Protein AF-A0A921FAC8-F1 (afdb_monomer)

Sequence (112 aa):
MNFGAAIVYIALFVLTIYNVRRNYHLMKLRSKAKIREPERLSQDEQGKLKGYTADKRKWSILSQLFFFISVFIAFKGTLAQLAFFMDLYTVSIISINNIDIDIIKLLGEPAS

Secondary structure (DSSP, 8-state):
--HHHHHHHHHHHHHHHHHHHHHHHHHHHHHH--PPPGGGS-HHHHHHHHHHHHHHHHHHHHHHHHHHHHHHHHHHS-HHHHHHHHHHHHHHHHHHHHHHHHHHHHHHSPP-

Structure (mmCIF, N/CA/C/O backbone):
data_AF-A0A921FAC8-F1
#
_entry.id   AF-A0A921FAC8-F1
#
loop_
_atom_site.group_PDB
_atom_site.id
_atom_site.type_symbol
_atom_site.label_atom_id
_atom_site.label_alt_id
_atom_site.label_comp_id
_atom_site.label_asym_id
_atom_site.label_entity_id
_atom_site.label_seq_id
_atom_site.pdbx_PDB_ins_code
_atom_site.Cartn_x
_atom_site.Cartn_y
_atom_site.Cartn_z
_atom_site.occupancy
_atom_site.B_iso_or_equiv
_atom_site.auth_seq_id
_atom_site.auth_comp_id
_atom_site.auth_asym_id
_atom_site.auth_atom_id
_atom_site.pdbx_PDB_model_num
ATOM 1 N N . MET A 1 1 ? 19.260 -11.144 -19.207 1.00 55.66 1 MET A N 1
ATOM 2 C CA . MET A 1 1 ? 18.111 -10.652 -18.412 1.00 55.66 1 MET A CA 1
ATOM 3 C C . MET A 1 1 ? 18.672 -9.776 -17.298 1.00 55.66 1 MET A C 1
ATOM 5 O O . MET A 1 1 ? 19.598 -10.217 -16.633 1.00 55.66 1 MET A O 1
ATOM 9 N N . ASN A 1 2 ? 18.231 -8.522 -17.165 1.00 82.25 2 ASN A N 1
ATOM 10 C CA . ASN A 1 2 ? 18.810 -7.587 -16.192 1.00 82.25 2 ASN A CA 1
ATOM 11 C C . ASN A 1 2 ? 18.335 -7.969 -14.776 1.00 82.25 2 ASN A C 1
ATOM 13 O O . ASN A 1 2 ? 17.138 -7.901 -14.502 1.00 82.25 2 ASN A O 1
ATOM 17 N N . PHE A 1 3 ? 19.245 -8.429 -13.911 1.00 86.00 3 PHE A N 1
ATOM 18 C CA . PHE A 1 3 ? 18.919 -9.022 -12.604 1.00 86.00 3 PHE A CA 1
ATOM 19 C C . PHE A 1 3 ? 18.078 -8.085 -11.722 1.00 86.00 3 PHE A C 1
ATOM 21 O O . PHE A 1 3 ? 17.106 -8.521 -11.109 1.00 86.00 3 PHE A O 1
ATOM 28 N N . GLY A 1 4 ? 18.368 -6.779 -11.746 1.00 86.94 4 GLY A N 1
ATOM 29 C CA . GLY A 1 4 ? 17.580 -5.780 -11.018 1.00 86.94 4 GLY A CA 1
ATOM 30 C C . GLY A 1 4 ? 16.128 -5.685 -11.499 1.00 86.94 4 GLY A C 1
ATOM 31 O O . GLY A 1 4 ? 15.214 -5.614 -10.685 1.00 86.94 4 GLY A O 1
ATOM 32 N N . ALA A 1 5 ? 15.889 -5.770 -12.811 1.00 89.75 5 ALA A N 1
ATOM 33 C CA . ALA A 1 5 ? 14.531 -5.755 -13.356 1.00 89.75 5 ALA A CA 1
ATOM 34 C C . ALA A 1 5 ? 13.736 -7.007 -12.946 1.00 89.75 5 ALA A C 1
ATOM 36 O O . ALA A 1 5 ? 12.546 -6.912 -12.665 1.00 89.75 5 ALA A O 1
ATOM 37 N N . ALA A 1 6 ? 14.395 -8.168 -12.860 1.00 92.12 6 ALA A N 1
ATOM 38 C CA . ALA A 1 6 ? 13.752 -9.401 -12.409 1.00 92.12 6 ALA A CA 1
ATOM 39 C C . ALA A 1 6 ? 13.250 -9.289 -10.958 1.00 92.12 6 ALA A C 1
ATOM 41 O O . ALA A 1 6 ? 12.126 -9.698 -10.676 1.00 92.12 6 ALA A O 1
ATOM 42 N N . ILE A 1 7 ? 14.043 -8.685 -10.064 1.00 93.38 7 ILE A N 1
ATOM 43 C CA . ILE A 1 7 ? 13.645 -8.444 -8.668 1.00 93.38 7 ILE A CA 1
ATOM 44 C C . ILE A 1 7 ? 12.397 -7.562 -8.604 1.00 93.38 7 ILE A C 1
ATOM 46 O O . ILE A 1 7 ? 11.455 -7.907 -7.897 1.00 93.38 7 ILE A O 1
ATOM 50 N N . VAL A 1 8 ? 12.368 -6.465 -9.367 1.00 93.88 8 VAL A N 1
ATOM 51 C CA . VAL A 1 8 ? 11.220 -5.544 -9.411 1.00 93.88 8 VAL A CA 1
ATOM 52 C C . VAL A 1 8 ? 9.956 -6.263 -9.894 1.00 93.88 8 VAL A C 1
ATOM 54 O O . VAL A 1 8 ? 8.899 -6.146 -9.288 1.00 93.88 8 VAL A O 1
ATOM 57 N N . TYR A 1 9 ? 10.046 -7.091 -10.936 1.00 94.56 9 TYR A N 1
ATOM 58 C CA . TYR A 1 9 ? 8.875 -7.834 -11.413 1.00 94.56 9 TYR A CA 1
ATOM 59 C C . TYR A 1 9 ? 8.376 -8.882 -10.410 1.00 94.56 9 TYR A C 1
ATOM 61 O O . TYR A 1 9 ? 7.166 -9.052 -10.248 1.00 94.56 9 TYR A O 1
ATOM 69 N N . ILE A 1 10 ? 9.289 -9.574 -9.721 1.00 95.25 10 ILE A N 1
ATOM 70 C CA . ILE A 1 10 ? 8.928 -10.522 -8.659 1.00 95.25 10 ILE A CA 1
ATOM 71 C C . ILE A 1 10 ? 8.263 -9.782 -7.494 1.00 95.25 10 ILE A C 1
ATOM 73 O O . ILE A 1 10 ? 7.237 -10.242 -6.991 1.00 95.25 10 ILE A O 1
ATOM 77 N N . ALA A 1 11 ? 8.809 -8.631 -7.091 1.00 94.56 11 ALA A N 1
ATOM 78 C CA . ALA A 1 11 ? 8.225 -7.789 -6.054 1.00 94.56 11 ALA A CA 1
ATOM 79 C C . ALA A 1 11 ? 6.794 -7.384 -6.4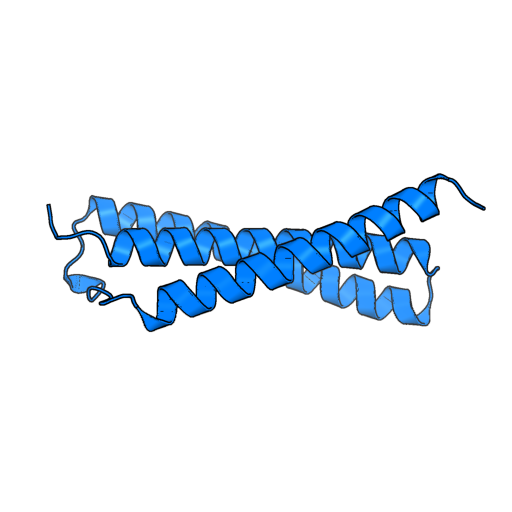25 1.00 94.56 11 ALA A C 1
ATOM 81 O O . ALA A 1 11 ? 5.882 -7.632 -5.635 1.00 94.56 11 ALA A O 1
ATOM 82 N N . LEU A 1 12 ? 6.573 -6.903 -7.650 1.00 93.44 12 LEU A N 1
ATOM 83 C CA . LEU A 1 12 ? 5.249 -6.512 -8.133 1.00 93.44 12 LEU A CA 1
ATOM 84 C C . LEU A 1 12 ? 4.248 -7.656 -8.101 1.00 93.44 12 LEU A C 1
ATOM 86 O O . LEU A 1 12 ? 3.109 -7.478 -7.661 1.00 93.44 12 LEU A O 1
ATOM 90 N N . PHE A 1 13 ? 4.668 -8.847 -8.517 1.00 94.88 13 PHE A N 1
ATOM 91 C CA . PHE A 1 13 ? 3.820 -10.030 -8.465 1.00 94.88 13 PHE A CA 1
ATOM 92 C C . PHE A 1 13 ? 3.408 -10.372 -7.023 1.00 94.88 13 PHE A C 1
ATOM 94 O O . PHE A 1 13 ? 2.219 -10.525 -6.729 1.00 94.88 13 PHE A O 1
ATOM 101 N N . VAL A 1 14 ? 4.375 -10.427 -6.102 1.00 96.62 14 VAL A N 1
ATOM 102 C CA . VAL A 1 14 ? 4.133 -10.733 -4.682 1.00 96.62 14 VAL A CA 1
ATOM 103 C C . VAL A 1 14 ? 3.256 -9.664 -4.025 1.00 96.62 14 VAL A C 1
ATOM 105 O O . VAL A 1 14 ? 2.281 -9.996 -3.345 1.00 96.62 14 VAL A O 1
ATOM 108 N N . LEU A 1 15 ? 3.564 -8.387 -4.255 1.00 95.06 15 LEU A N 1
ATOM 109 C CA . LEU A 1 15 ? 2.825 -7.250 -3.711 1.00 95.06 15 LEU A CA 1
ATOM 110 C C . LEU A 1 15 ? 1.392 -7.208 -4.235 1.00 95.06 15 LEU A C 1
ATOM 112 O O . LEU A 1 15 ? 0.474 -6.959 -3.457 1.00 95.06 15 LEU A O 1
ATOM 116 N N . THR A 1 16 ? 1.172 -7.519 -5.513 1.00 92.00 16 TH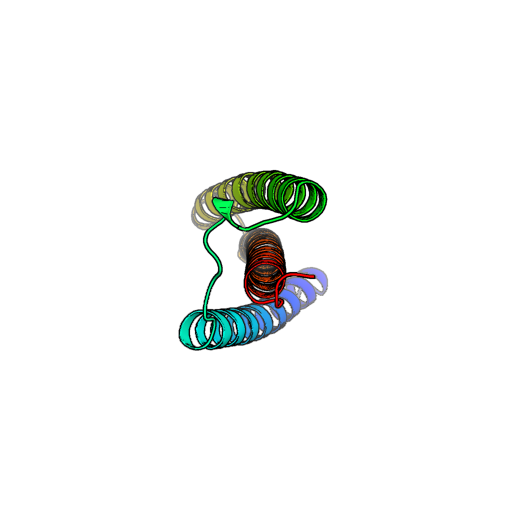R A N 1
ATOM 117 C CA . THR A 1 16 ? -0.175 -7.584 -6.097 1.00 92.00 16 THR A CA 1
ATOM 118 C C . THR A 1 16 ? -1.016 -8.658 -5.413 1.00 92.00 16 THR A C 1
ATOM 120 O O . THR A 1 16 ? -2.128 -8.378 -4.962 1.00 92.00 16 THR A O 1
ATOM 123 N N . ILE A 1 17 ? -0.476 -9.874 -5.259 1.00 94.94 17 ILE A N 1
ATOM 124 C CA . ILE A 1 17 ? -1.170 -10.969 -4.563 1.00 94.94 17 ILE A CA 1
ATOM 125 C C . ILE A 1 17 ? -1.483 -10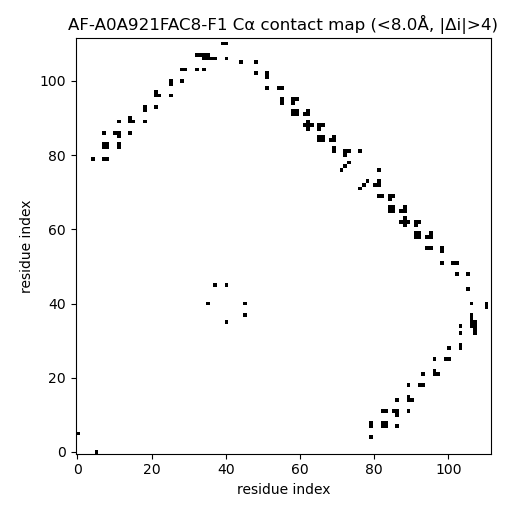.572 -3.120 1.00 94.94 17 ILE A C 1
ATOM 127 O O . ILE A 1 17 ? -2.605 -10.774 -2.643 1.00 94.94 17 ILE A O 1
ATOM 131 N N . TYR A 1 18 ? -0.502 -10.005 -2.419 1.00 95.00 18 TYR A N 1
ATOM 132 C CA . TYR A 1 18 ? -0.684 -9.570 -1.042 1.00 95.00 18 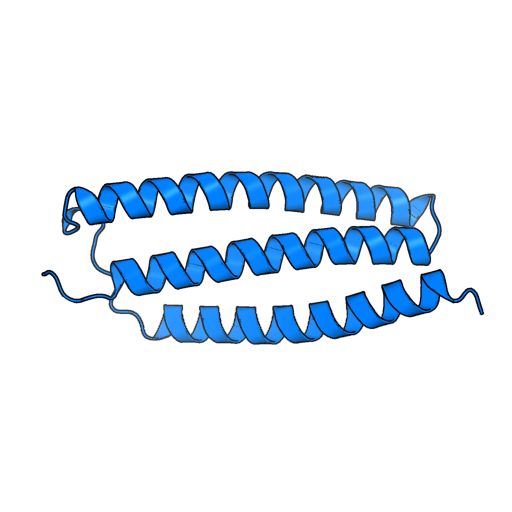TYR A CA 1
ATOM 133 C C . TYR A 1 18 ? -1.764 -8.487 -0.935 1.00 95.00 18 TYR A C 1
ATOM 135 O O . TYR A 1 18 ? -2.653 -8.586 -0.088 1.00 95.00 18 TYR A O 1
ATOM 143 N N . ASN A 1 19 ? -1.740 -7.492 -1.823 1.00 93.19 19 ASN A N 1
ATOM 144 C CA . ASN A 1 19 ? -2.704 -6.401 -1.838 1.00 93.19 19 ASN A CA 1
ATOM 145 C C . ASN A 1 19 ? -4.132 -6.907 -2.089 1.00 93.19 19 ASN A C 1
ATOM 147 O O . ASN A 1 19 ? -5.050 -6.531 -1.362 1.00 93.19 19 ASN A O 1
ATOM 151 N N . VAL A 1 20 ? -4.322 -7.824 -3.045 1.00 92.50 20 VAL A N 1
ATOM 152 C CA . VAL A 1 20 ? -5.629 -8.456 -3.308 1.00 92.50 20 VAL A CA 1
ATOM 153 C C . VAL A 1 20 ? -6.138 -9.195 -2.070 1.00 92.50 20 VAL A C 1
ATOM 155 O O . VAL A 1 20 ? -7.275 -8.980 -1.643 1.00 92.50 20 VAL A O 1
ATOM 158 N N . ARG A 1 21 ? -5.291 -10.021 -1.438 1.00 92.44 21 ARG A N 1
ATOM 159 C CA . ARG A 1 21 ? -5.650 -10.733 -0.198 1.00 92.44 21 ARG A CA 1
ATOM 160 C C . ARG A 1 21 ? -6.019 -9.766 0.925 1.00 92.44 21 ARG A C 1
ATOM 162 O O . ARG A 1 21 ? -6.991 -10.000 1.645 1.00 92.44 21 ARG A O 1
ATOM 169 N N . ARG A 1 22 ? -5.264 -8.676 1.077 1.00 89.75 22 ARG A N 1
ATOM 170 C CA . ARG A 1 22 ? -5.502 -7.676 2.121 1.00 89.75 22 ARG A CA 1
ATOM 171 C C . ARG A 1 22 ? -6.798 -6.908 1.890 1.00 89.75 22 ARG A C 1
ATOM 173 O O . ARG A 1 22 ? -7.553 -6.714 2.839 1.00 89.75 22 ARG A O 1
ATOM 180 N N . ASN A 1 23 ? -7.083 -6.539 0.646 1.00 89.00 23 ASN A N 1
ATOM 181 C CA . ASN A 1 23 ? -8.326 -5.872 0.278 1.00 89.00 23 ASN A CA 1
ATOM 182 C C . ASN A 1 23 ? -9.536 -6.784 0.541 1.00 89.00 23 ASN A C 1
ATOM 184 O O . ASN A 1 23 ? -10.491 -6.380 1.200 1.00 89.00 23 ASN A O 1
ATOM 188 N N . TYR A 1 24 ? -9.446 -8.065 0.171 1.00 89.88 24 TYR A N 1
ATOM 189 C CA . TYR A 1 24 ? -10.481 -9.046 0.505 1.00 89.88 24 TYR A CA 1
ATOM 190 C C . TYR A 1 24 ? -10.719 -9.160 2.022 1.00 89.88 24 TYR A C 1
ATOM 192 O O . TYR A 1 24 ? -11.862 -9.187 2.483 1.00 89.88 24 TYR A O 1
ATOM 200 N N . HIS A 1 25 ? -9.649 -9.183 2.823 1.00 88.81 25 HIS A N 1
ATOM 201 C CA . HIS A 1 25 ? -9.767 -9.197 4.280 1.00 88.81 25 HIS A CA 1
ATOM 202 C C . HIS A 1 25 ? -10.455 -7.934 4.823 1.00 88.81 25 HIS A C 1
ATOM 204 O O . HIS A 1 25 ? -11.356 -8.049 5.654 1.00 88.81 25 HIS A O 1
ATOM 210 N N . LEU A 1 26 ? -10.091 -6.752 4.316 1.00 88.19 26 LEU A N 1
ATOM 211 C CA . LEU A 1 26 ? -10.735 -5.482 4.661 1.00 88.19 26 LEU A CA 1
ATOM 212 C C . LEU A 1 26 ? -12.233 -5.498 4.322 1.00 88.19 26 LEU A C 1
ATOM 214 O O . LEU A 1 26 ? -13.051 -5.142 5.168 1.00 88.19 26 LEU A O 1
ATOM 218 N N . MET A 1 27 ? -12.610 -5.957 3.124 1.00 86.69 27 MET A N 1
ATOM 219 C CA . MET A 1 27 ? -14.018 -6.079 2.721 1.00 86.69 27 MET A CA 1
ATOM 220 C C . MET A 1 27 ? -14.798 -7.002 3.663 1.00 86.69 27 MET A C 1
ATOM 222 O O . MET A 1 27 ? -15.907 -6.668 4.078 1.00 86.69 27 MET A O 1
ATOM 226 N N . LYS A 1 28 ? -14.201 -8.134 4.057 1.00 87.12 28 LYS A N 1
ATOM 227 C CA . LYS A 1 28 ? -14.805 -9.078 5.009 1.00 87.12 28 LYS A CA 1
ATOM 228 C C . LYS A 1 28 ? -14.959 -8.487 6.413 1.00 87.12 28 LYS A C 1
ATOM 230 O O . LYS A 1 28 ? -15.906 -8.835 7.112 1.00 87.12 28 LYS A O 1
ATOM 235 N N . LEU A 1 29 ? -14.035 -7.632 6.848 1.00 86.00 29 LEU A N 1
ATOM 236 C CA . LEU A 1 29 ? -14.156 -6.925 8.124 1.00 86.00 29 LEU A CA 1
ATOM 237 C C . LEU A 1 29 ? -15.264 -5.872 8.061 1.00 86.00 29 LEU A C 1
ATOM 239 O O . LEU A 1 29 ? -16.123 -5.854 8.938 1.00 86.00 29 LEU A O 1
ATOM 243 N N . ARG A 1 30 ? -15.312 -5.065 6.993 1.00 82.12 30 ARG A N 1
ATOM 244 C CA . ARG A 1 30 ? -16.373 -4.065 6.785 1.00 82.12 30 ARG A CA 1
ATOM 245 C C . ARG A 1 30 ? -17.767 -4.684 6.749 1.00 82.12 30 ARG A C 1
ATOM 247 O O . ARG A 1 30 ? -18.686 -4.102 7.305 1.00 82.12 30 ARG A O 1
ATOM 254 N N . SER A 1 31 ? -17.927 -5.859 6.139 1.00 81.38 31 SER A N 1
ATOM 255 C CA . SER A 1 31 ? -19.235 -6.521 6.058 1.00 81.38 31 SER A CA 1
ATOM 256 C C . SER A 1 31 ? -19.720 -7.115 7.383 1.00 81.38 31 SER A C 1
ATOM 258 O O . SER A 1 31 ? -20.912 -7.373 7.530 1.00 81.38 31 SER A O 1
ATOM 260 N N . LYS A 1 32 ? -18.818 -7.347 8.344 1.00 75.62 32 LYS A N 1
ATOM 261 C CA . LYS A 1 32 ? -19.136 -7.960 9.644 1.00 75.62 32 LYS A CA 1
ATOM 262 C C . LYS A 1 32 ? -19.120 -6.980 10.815 1.00 75.62 32 LYS A C 1
ATOM 264 O O . LYS A 1 32 ? -19.634 -7.316 11.879 1.00 75.62 32 LYS A O 1
ATOM 269 N N . ALA A 1 33 ? -18.502 -5.815 10.657 1.00 71.06 33 ALA A N 1
ATOM 270 C CA . ALA A 1 33 ? -18.339 -4.862 11.742 1.00 71.06 33 ALA A CA 1
ATOM 271 C C . ALA A 1 33 ? -19.669 -4.169 12.080 1.00 71.06 33 ALA A C 1
ATOM 273 O O . ALA A 1 33 ? -20.264 -3.499 11.237 1.00 71.06 33 ALA A O 1
ATOM 274 N N . LYS A 1 34 ? -20.106 -4.276 13.341 1.00 68.12 34 LYS A N 1
ATOM 275 C CA . LYS A 1 34 ? -21.041 -3.312 13.937 1.00 68.12 34 LYS A CA 1
ATOM 276 C C . LYS A 1 34 ? -20.221 -2.107 14.386 1.00 68.12 34 LYS A C 1
ATOM 278 O O . LYS A 1 34 ? -19.640 -2.119 15.464 1.00 68.12 34 LYS A O 1
ATOM 283 N N . ILE A 1 35 ? -20.110 -1.122 13.505 1.00 72.56 35 ILE A N 1
ATOM 284 C CA . ILE A 1 35 ? -19.268 0.060 13.697 1.00 72.56 35 ILE A CA 1
ATOM 285 C C . ILE A 1 35 ? -19.945 0.990 14.711 1.00 72.56 35 ILE A C 1
ATOM 287 O O . ILE A 1 35 ? -21.092 1.390 14.503 1.00 72.56 35 ILE A O 1
ATOM 291 N N . ARG A 1 36 ? -19.255 1.323 15.810 1.00 71.19 36 ARG A N 1
ATOM 292 C CA . ARG A 1 36 ? -19.702 2.365 16.747 1.00 71.19 36 ARG A CA 1
ATOM 293 C C . ARG A 1 36 ? -19.670 3.729 16.057 1.00 71.19 36 ARG A C 1
ATOM 295 O O . ARG A 1 36 ? -18.743 4.033 15.309 1.00 71.19 36 ARG A O 1
ATOM 302 N N . GLU A 1 37 ? -20.670 4.563 16.335 1.00 70.88 37 GLU A N 1
ATOM 303 C CA . GLU A 1 37 ? -20.640 5.966 15.918 1.00 70.88 37 GLU A CA 1
ATOM 304 C C . GLU A 1 37 ? -19.444 6.673 16.576 1.00 70.88 37 GLU A C 1
ATOM 306 O O . GLU A 1 37 ? -19.186 6.430 17.761 1.00 70.88 37 GLU A O 1
ATOM 311 N N . PRO A 1 38 ? -18.726 7.559 15.858 1.00 63.91 38 PRO A N 1
ATOM 312 C CA . PRO A 1 38 ? -17.548 8.250 16.389 1.00 63.91 38 PRO A CA 1
ATOM 313 C C . PRO A 1 38 ? -17.817 9.013 17.693 1.00 63.91 38 PRO A C 1
ATOM 315 O O . PRO A 1 38 ? -16.926 9.157 18.523 1.00 63.91 38 PRO A O 1
ATOM 318 N N . GLU A 1 39 ? -19.055 9.465 17.893 1.00 64.62 39 GLU A N 1
ATOM 319 C CA . GLU A 1 39 ? -19.519 10.191 19.082 1.00 64.62 39 GLU A CA 1
ATOM 320 C C . GLU A 1 39 ? -19.529 9.329 20.351 1.00 64.62 39 GLU A C 1
ATOM 322 O O . GLU A 1 39 ? -19.488 9.852 21.460 1.00 64.62 39 GLU A O 1
ATOM 327 N N . ARG A 1 40 ? -19.549 8.000 20.199 1.00 73.00 40 ARG A N 1
ATOM 328 C CA . ARG A 1 40 ? -19.520 7.050 21.316 1.00 73.00 40 ARG A CA 1
ATOM 329 C C . ARG A 1 40 ? -18.105 6.664 21.728 1.00 73.00 40 ARG A C 1
ATOM 331 O O . ARG A 1 40 ? -17.968 5.816 22.605 1.00 73.00 40 ARG A O 1
ATOM 338 N N . LEU A 1 41 ? -17.077 7.200 21.070 1.00 75.44 41 LEU A N 1
ATOM 339 C CA . LEU A 1 41 ? -15.673 6.937 21.380 1.00 75.44 41 LEU A CA 1
ATOM 340 C C . LEU A 1 41 ? -15.204 7.823 22.537 1.00 75.4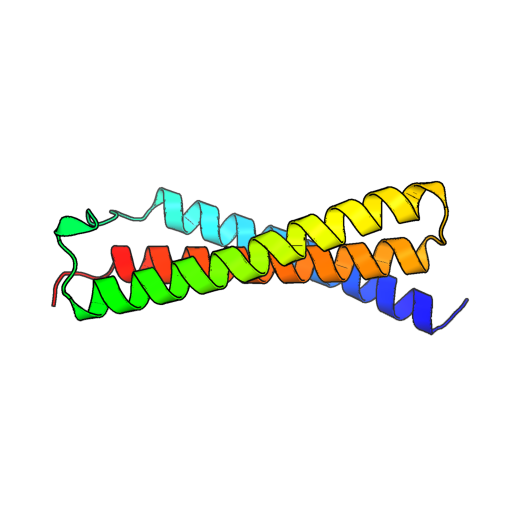4 41 LEU A C 1
ATOM 342 O O . LEU A 1 41 ? -15.508 9.017 22.577 1.00 75.44 41 LEU A O 1
ATOM 346 N N . SER A 1 42 ? -14.413 7.251 23.439 1.00 81.75 42 SER A N 1
ATOM 347 C CA . SER A 1 42 ? -13.691 7.982 24.480 1.00 81.75 42 SER A CA 1
ATOM 348 C C . SER A 1 42 ? -12.690 8.978 23.878 1.00 81.75 42 SER A C 1
ATOM 350 O O . SER A 1 42 ? -12.304 8.880 22.711 1.00 81.75 42 SER A O 1
ATOM 352 N N . GLN A 1 43 ? -12.219 9.940 24.677 1.00 82.81 43 GLN A N 1
ATOM 353 C CA . GLN A 1 43 ? -11.232 10.926 24.212 1.00 82.81 43 GLN A CA 1
ATOM 354 C C . GLN A 1 43 ? -9.923 10.278 23.716 1.00 82.81 43 GLN A C 1
ATOM 356 O O . GLN A 1 43 ? -9.333 10.770 22.752 1.00 82.81 43 GLN A O 1
ATOM 361 N N . ASP A 1 44 ? -9.492 9.162 24.316 1.00 84.88 44 ASP A N 1
ATOM 362 C CA . ASP A 1 44 ? -8.311 8.409 23.866 1.00 84.88 44 ASP A CA 1
ATOM 363 C C . ASP A 1 44 ? -8.554 7.726 22.509 1.00 84.88 44 ASP A C 1
ATOM 365 O O . ASP A 1 44 ? -7.750 7.859 21.581 1.00 84.88 44 ASP A O 1
ATOM 369 N N . GLU A 1 45 ? -9.706 7.068 22.344 1.00 84.38 45 GLU A N 1
ATOM 370 C CA . GLU A 1 45 ? -10.110 6.449 21.075 1.00 84.38 45 GLU A CA 1
ATOM 371 C C . GLU A 1 45 ? -10.220 7.499 19.948 1.00 84.38 45 GLU A C 1
ATOM 373 O O . GLU A 1 45 ? -9.754 7.269 18.828 1.00 84.38 45 GLU A O 1
ATOM 378 N N . GLN A 1 46 ? -10.759 8.688 20.239 1.00 85.31 46 GLN A N 1
ATOM 379 C CA . GLN A 1 46 ? -10.811 9.804 19.286 1.00 85.31 46 GLN A CA 1
ATOM 380 C C . GLN A 1 46 ? -9.407 10.305 18.904 1.00 85.31 46 GLN A C 1
ATOM 382 O O . GLN A 1 46 ? -9.145 10.590 17.729 1.00 85.31 46 GLN A O 1
ATOM 387 N N . GLY A 1 47 ? -8.485 10.374 19.870 1.00 87.69 47 GLY A N 1
ATOM 388 C CA . GLY A 1 47 ? -7.079 10.708 19.634 1.00 87.69 47 GLY A CA 1
ATOM 389 C C . GLY A 1 47 ? -6.400 9.718 18.682 1.00 87.69 47 GLY A C 1
ATOM 390 O O . GLY A 1 47 ? -5.779 10.129 17.695 1.00 87.69 47 GLY A O 1
ATOM 391 N N . LYS A 1 48 ? -6.594 8.414 18.916 1.00 88.19 48 LYS A N 1
ATOM 392 C CA . LYS A 1 48 ? -6.089 7.336 18.048 1.00 88.19 48 LYS A CA 1
ATOM 393 C C . LYS A 1 48 ? -6.672 7.416 16.638 1.00 88.19 48 LYS A C 1
ATOM 395 O O . LYS A 1 48 ? -5.924 7.372 15.660 1.00 88.19 48 LYS A O 1
ATOM 400 N N . LEU A 1 49 ? -7.984 7.626 16.517 1.00 89.06 49 LEU A N 1
ATOM 401 C CA . LEU A 1 49 ? -8.660 7.765 15.225 1.00 89.06 49 LEU A CA 1
ATOM 402 C C . LEU A 1 49 ? -8.122 8.953 14.409 1.00 89.06 49 LEU A C 1
ATOM 404 O O . LEU A 1 49 ? -7.920 8.845 13.193 1.00 89.06 49 LEU A O 1
ATOM 408 N N . LYS A 1 50 ? -7.841 10.084 15.070 1.00 90.50 50 LYS A N 1
ATOM 409 C CA . LYS A 1 50 ? -7.223 11.254 14.430 1.00 90.50 50 LYS A CA 1
ATOM 410 C C . LYS A 1 50 ? -5.812 10.938 13.926 1.00 90.50 50 LYS A C 1
ATOM 412 O O . LYS A 1 50 ? -5.47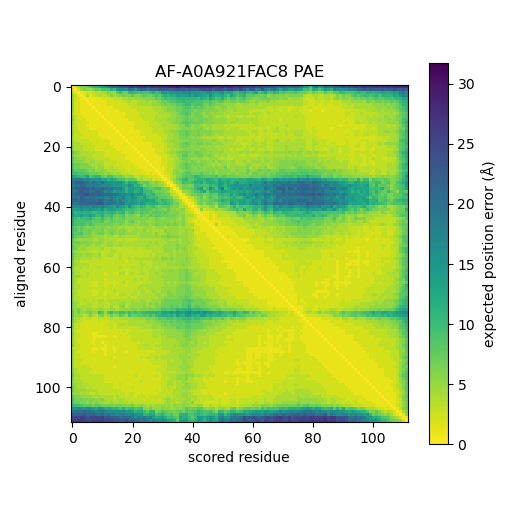7 11.329 12.806 1.00 90.50 50 LYS A O 1
ATOM 417 N N . GLY A 1 51 ? -5.023 10.199 14.709 1.00 92.06 51 GLY A N 1
ATOM 418 C CA . GLY A 1 51 ? -3.707 9.694 14.304 1.00 92.06 51 GLY A CA 1
ATOM 419 C C . GLY A 1 51 ? -3.780 8.829 13.045 1.00 92.06 51 GLY A C 1
ATOM 420 O O . GLY A 1 51 ? -3.135 9.138 12.042 1.00 92.06 51 GLY A O 1
ATOM 421 N N . TYR A 1 52 ? -4.662 7.826 13.040 1.00 92.75 52 TYR A N 1
ATOM 422 C CA . TYR A 1 52 ? -4.884 6.964 11.876 1.00 92.75 52 TYR A CA 1
ATOM 423 C C . TYR A 1 52 ? -5.320 7.744 10.636 1.00 92.75 52 TYR A C 1
ATOM 425 O O . TYR A 1 52 ? -4.815 7.510 9.539 1.00 92.75 52 TYR A O 1
ATOM 433 N N . THR A 1 53 ? -6.210 8.721 10.795 1.00 91.25 53 THR A N 1
ATOM 434 C CA . THR A 1 53 ? -6.670 9.556 9.678 1.00 91.25 53 THR A CA 1
ATOM 435 C C . THR A 1 53 ? -5.534 10.401 9.094 1.00 91.25 53 THR A C 1
ATOM 437 O O . THR A 1 53 ? -5.413 10.525 7.872 1.00 91.25 53 THR A O 1
ATOM 440 N N . ALA A 1 54 ? -4.673 10.960 9.949 1.00 93.81 54 ALA A N 1
ATOM 441 C CA . ALA A 1 54 ? -3.518 11.738 9.516 1.00 93.81 54 ALA A CA 1
ATOM 442 C C . ALA A 1 54 ? -2.507 10.876 8.745 1.00 93.81 54 ALA A C 1
ATOM 444 O O . ALA A 1 54 ? -2.038 11.282 7.679 1.00 93.81 54 ALA A O 1
ATOM 445 N N . ASP A 1 55 ? -2.215 9.672 9.232 1.00 93.06 55 ASP A N 1
ATOM 446 C CA . ASP A 1 55 ? -1.291 8.759 8.559 1.00 93.06 55 ASP A CA 1
ATOM 447 C C . ASP A 1 55 ? -1.874 8.214 7.255 1.00 93.06 55 ASP A C 1
ATOM 449 O O . ASP A 1 55 ? -1.186 8.202 6.230 1.00 93.06 55 ASP A O 1
ATOM 453 N N . LYS A 1 56 ? -3.171 7.887 7.229 1.00 94.81 56 LYS A N 1
ATOM 454 C CA . LYS A 1 56 ? -3.880 7.519 5.997 1.00 94.81 56 LYS A CA 1
ATOM 455 C C . LYS A 1 56 ? -3.763 8.614 4.941 1.00 94.81 56 LYS A C 1
ATOM 457 O O . LYS A 1 56 ? -3.525 8.316 3.771 1.00 94.81 56 LYS A O 1
ATOM 462 N N . ARG A 1 57 ? -3.890 9.885 5.338 1.00 95.44 57 ARG A N 1
ATOM 463 C CA . ARG A 1 57 ? -3.756 11.024 4.420 1.00 95.44 57 ARG A CA 1
ATOM 464 C C . ARG A 1 57 ? -2.362 11.093 3.798 1.00 95.44 57 ARG A C 1
ATOM 466 O O . ARG A 1 57 ? -2.269 11.289 2.589 1.00 95.44 57 ARG A O 1
ATOM 473 N N . LYS A 1 58 ? -1.295 10.893 4.581 1.00 96.00 58 LYS A N 1
ATOM 474 C CA . LYS A 1 58 ? 0.087 10.871 4.063 1.00 96.00 58 LYS A CA 1
ATOM 475 C C . LYS A 1 58 ? 0.255 9.790 2.994 1.00 96.00 58 LYS A C 1
ATOM 477 O O . LYS A 1 58 ? 0.707 10.085 1.891 1.00 96.00 58 LYS A O 1
ATOM 482 N N . TRP A 1 59 ? -0.180 8.565 3.290 1.00 97.12 59 TRP A N 1
ATOM 483 C CA . TRP A 1 59 ? -0.097 7.451 2.342 1.00 97.12 59 TRP A CA 1
ATOM 484 C C . TRP A 1 59 ? -0.974 7.649 1.105 1.00 97.12 59 TRP A C 1
ATOM 486 O O . TRP A 1 59 ? -0.574 7.260 0.011 1.00 97.12 59 TRP A O 1
ATOM 496 N N . SER A 1 60 ? -2.136 8.291 1.247 1.00 96.00 60 SER A N 1
ATOM 497 C CA . SER A 1 60 ? -3.008 8.622 0.116 1.00 96.00 60 SER A CA 1
ATOM 498 C C . SER A 1 60 ? -2.387 9.646 -0.831 1.00 96.00 60 SER A C 1
ATOM 500 O O . SER A 1 60 ? -2.593 9.560 -2.037 1.00 96.00 60 SER A O 1
ATOM 502 N N . ILE A 1 61 ? -1.641 10.622 -0.310 1.00 97.19 61 ILE A N 1
ATOM 503 C CA . ILE A 1 61 ? -0.914 11.583 -1.148 1.00 97.19 61 ILE A CA 1
ATOM 504 C C . ILE A 1 61 ? 0.215 10.861 -1.891 1.00 97.19 61 ILE A C 1
ATOM 506 O O . ILE A 1 61 ? 0.388 11.048 -3.095 1.00 97.19 61 ILE A O 1
ATOM 510 N N . LEU A 1 62 ? 0.947 9.990 -1.191 1.00 96.56 62 LEU A N 1
ATOM 511 C CA . LEU A 1 62 ? 2.041 9.217 -1.775 1.00 96.56 62 LEU A CA 1
ATOM 512 C C . LEU A 1 62 ? 1.552 8.261 -2.872 1.00 96.56 62 LEU A C 1
ATOM 514 O O . LEU A 1 62 ? 2.158 8.191 -3.939 1.00 96.56 62 LEU A O 1
ATOM 518 N N . SER A 1 63 ? 0.423 7.578 -2.654 1.00 96.50 63 SER A N 1
ATOM 519 C CA . SER A 1 63 ? -0.161 6.684 -3.657 1.00 96.50 63 SER A CA 1
ATOM 520 C C . SER A 1 63 ? -0.598 7.444 -4.909 1.00 96.50 63 SER A C 1
ATOM 522 O O . SER A 1 63 ? -0.319 6.991 -6.015 1.00 96.50 63 SER A O 1
ATOM 524 N N . GLN A 1 64 ? -1.213 8.620 -4.762 1.00 97.00 64 GLN A N 1
ATOM 525 C CA . GLN A 1 64 ? -1.568 9.468 -5.902 1.00 97.00 64 GLN A CA 1
ATOM 526 C C . GLN A 1 64 ? -0.324 9.906 -6.677 1.00 97.00 64 GLN A C 1
ATOM 528 O O . GLN A 1 64 ? -0.295 9.785 -7.901 1.00 97.00 64 GLN A O 1
ATOM 533 N N . LEU A 1 65 ? 0.722 10.351 -5.976 1.00 97.94 65 LEU A N 1
ATOM 534 C CA . LEU A 1 65 ? 1.979 10.754 -6.602 1.00 97.94 65 LEU A CA 1
ATOM 535 C C . LEU A 1 65 ? 2.602 9.603 -7.402 1.00 97.94 65 LEU A C 1
ATOM 537 O O . LEU A 1 65 ? 2.900 9.770 -8.583 1.00 97.94 65 LEU A O 1
ATOM 541 N N . PHE A 1 66 ? 2.757 8.425 -6.792 1.00 97.69 66 PHE A N 1
ATOM 542 C CA . PHE A 1 66 ? 3.329 7.265 -7.477 1.00 97.69 66 PHE A CA 1
ATOM 543 C C . PHE A 1 66 ? 2.469 6.795 -8.643 1.00 97.69 66 PHE A C 1
ATOM 545 O O . PHE A 1 66 ? 3.016 6.434 -9.677 1.00 97.69 66 PHE A O 1
ATOM 552 N N . PHE A 1 67 ? 1.143 6.862 -8.525 1.00 96.62 67 PHE A N 1
ATOM 553 C CA . PHE A 1 67 ? 0.250 6.549 -9.634 1.00 96.62 67 PHE A CA 1
ATOM 554 C C . PHE A 1 67 ? 0.476 7.482 -10.828 1.00 96.62 67 PHE A C 1
ATOM 556 O O . PHE A 1 67 ? 0.665 7.005 -11.946 1.00 96.62 67 PHE A O 1
ATOM 563 N N . PHE A 1 68 ? 0.520 8.800 -10.611 1.00 97.31 68 PHE A N 1
ATOM 564 C CA . PHE A 1 68 ? 0.768 9.747 -11.700 1.00 97.31 68 PHE A CA 1
ATOM 565 C C . PHE A 1 68 ? 2.157 9.575 -12.318 1.00 97.31 68 PHE A C 1
ATOM 567 O O . PHE A 1 68 ? 2.293 9.663 -13.539 1.00 97.31 68 PHE A O 1
ATOM 574 N N . ILE A 1 69 ? 3.174 9.265 -11.507 1.00 96.50 69 ILE A N 1
ATOM 575 C CA . ILE A 1 69 ? 4.506 8.942 -12.027 1.00 96.50 69 ILE A CA 1
ATOM 576 C C . ILE A 1 69 ? 4.458 7.657 -12.862 1.00 96.50 69 ILE A C 1
ATOM 578 O O . ILE A 1 69 ? 4.991 7.648 -13.967 1.00 96.50 69 ILE A O 1
ATOM 582 N N . SER A 1 70 ? 3.779 6.601 -12.404 1.00 95.25 70 SER A N 1
ATOM 583 C CA . SER A 1 70 ? 3.585 5.371 -13.184 1.00 95.25 70 SER A CA 1
ATOM 584 C C . SER A 1 70 ? 2.910 5.654 -14.524 1.00 95.25 70 SER A C 1
ATOM 586 O O . SER A 1 70 ? 3.379 5.176 -15.552 1.00 95.25 70 SER A O 1
ATOM 588 N N . VAL A 1 71 ? 1.856 6.477 -14.540 1.00 95.88 71 VAL A N 1
ATOM 589 C CA . VAL A 1 71 ? 1.181 6.891 -15.781 1.00 95.88 71 VAL A CA 1
ATOM 590 C C . VAL A 1 71 ? 2.157 7.611 -16.710 1.00 95.88 71 VAL A C 1
ATOM 592 O O . VAL A 1 71 ? 2.238 7.269 -17.885 1.00 95.88 71 VAL A O 1
ATOM 595 N N . PHE A 1 72 ? 2.947 8.557 -16.201 1.00 96.06 72 PHE A N 1
ATOM 596 C CA . PHE A 1 72 ? 3.954 9.259 -16.999 1.00 96.06 72 PHE A CA 1
ATOM 597 C C . PHE A 1 72 ? 5.017 8.303 -17.572 1.00 96.06 72 PHE A C 1
ATOM 599 O O . PHE A 1 72 ? 5.337 8.348 -18.763 1.00 96.06 72 PHE A O 1
ATOM 606 N N . ILE A 1 73 ? 5.534 7.397 -16.739 1.00 96.19 73 ILE A N 1
ATOM 607 C CA . ILE A 1 73 ? 6.548 6.406 -17.112 1.00 96.19 73 ILE A CA 1
ATOM 608 C C . ILE A 1 73 ? 5.998 5.384 -18.110 1.00 96.19 73 ILE A C 1
ATOM 610 O O . ILE A 1 73 ? 6.745 4.953 -18.983 1.00 96.19 73 ILE A O 1
ATOM 614 N N . ALA A 1 74 ? 4.706 5.054 -18.071 1.00 94.56 74 ALA A N 1
ATOM 615 C CA . ALA A 1 74 ? 4.092 4.150 -19.043 1.00 94.56 74 ALA A CA 1
ATOM 616 C C . ALA A 1 74 ? 4.217 4.653 -20.495 1.00 94.56 74 ALA A C 1
ATOM 618 O O . ALA A 1 74 ? 4.290 3.841 -21.414 1.00 94.56 74 ALA A O 1
ATOM 619 N N . PHE A 1 75 ? 4.292 5.972 -20.711 1.00 93.81 75 PHE A N 1
ATOM 620 C CA . PHE A 1 75 ? 4.456 6.557 -22.048 1.00 93.81 75 PHE A CA 1
ATOM 621 C C . PHE A 1 75 ? 5.914 6.785 -22.465 1.00 93.81 75 PHE A C 1
ATOM 623 O O . PHE A 1 75 ? 6.191 6.917 -23.657 1.00 93.81 75 PHE A O 1
ATOM 630 N N . LYS A 1 76 ? 6.838 6.930 -21.507 1.00 90.38 76 LYS A N 1
ATOM 631 C CA . LYS A 1 76 ? 8.188 7.472 -21.769 1.00 90.38 76 LYS A CA 1
ATOM 632 C C . LYS A 1 76 ? 9.342 6.665 -21.183 1.00 90.38 76 LYS A C 1
ATOM 634 O O . LYS A 1 76 ? 10.484 6.906 -21.562 1.00 90.38 76 LYS A O 1
ATOM 639 N N . GLY A 1 77 ? 9.077 5.757 -20.254 1.00 90.38 77 GLY A N 1
ATOM 640 C CA . GLY A 1 77 ? 10.100 5.007 -19.540 1.00 90.38 77 GLY A CA 1
ATOM 641 C C . GLY A 1 77 ? 10.133 3.529 -19.898 1.00 90.38 77 GLY A C 1
ATOM 642 O O . GLY A 1 77 ? 9.463 3.043 -20.807 1.00 90.38 77 GLY A O 1
ATOM 643 N N . THR A 1 78 ? 10.964 2.802 -19.162 1.00 93.69 78 THR A N 1
ATOM 644 C CA . THR A 1 78 ? 11.119 1.354 -19.316 1.00 93.69 78 THR A CA 1
ATOM 645 C C . THR A 1 78 ? 10.070 0.588 -18.513 1.00 93.69 78 THR A C 1
ATOM 647 O O . THR A 1 78 ? 9.595 1.056 -17.478 1.00 93.69 78 THR A O 1
ATOM 650 N N . LEU A 1 79 ? 9.782 -0.650 -18.929 1.00 92.81 79 LEU A N 1
ATOM 651 C CA . LEU A 1 79 ? 8.920 -1.570 -18.174 1.00 92.81 79 LEU A CA 1
ATOM 652 C C . LEU A 1 79 ? 9.402 -1.782 -16.729 1.00 92.81 79 LEU A C 1
ATOM 654 O O . LEU A 1 79 ? 8.583 -1.863 -15.819 1.00 92.81 79 LEU A O 1
ATOM 658 N N . ALA A 1 80 ? 10.719 -1.817 -16.499 1.00 93.56 80 ALA A N 1
ATOM 659 C CA . ALA A 1 80 ? 11.285 -1.978 -15.160 1.00 93.56 80 ALA A CA 1
ATOM 660 C C . ALA A 1 80 ? 11.040 -0.744 -14.273 1.00 93.56 80 ALA A C 1
ATOM 662 O O . ALA A 1 80 ? 10.693 -0.888 -13.105 1.00 93.56 80 ALA A O 1
ATOM 663 N N . GLN A 1 81 ? 11.168 0.467 -14.825 1.00 94.19 81 GLN A N 1
ATOM 664 C CA . GLN A 1 81 ? 10.825 1.701 -14.107 1.00 94.19 81 GLN A CA 1
ATOM 665 C C . GLN A 1 81 ? 9.326 1.778 -13.818 1.00 94.19 81 GLN A C 1
ATOM 667 O O . GLN A 1 81 ? 8.941 2.154 -12.714 1.00 94.19 81 GLN A O 1
ATOM 672 N N . LEU A 1 82 ? 8.485 1.393 -14.783 1.00 96.00 82 LEU A N 1
ATOM 673 C CA . LEU A 1 82 ? 7.039 1.341 -14.588 1.00 96.00 82 LEU A CA 1
ATOM 674 C C . LEU A 1 82 ? 6.687 0.398 -13.435 1.00 96.00 82 LEU A C 1
ATOM 676 O O . LEU A 1 82 ? 5.977 0.791 -12.514 1.00 96.00 82 LEU A O 1
ATOM 680 N N . ALA A 1 83 ? 7.223 -0.823 -13.461 1.00 94.62 83 ALA A N 1
ATOM 681 C CA . ALA A 1 83 ? 6.987 -1.812 -12.418 1.00 94.62 83 ALA A CA 1
ATOM 682 C C . ALA A 1 83 ? 7.453 -1.320 -11.038 1.00 94.62 83 ALA A C 1
ATOM 684 O O . ALA A 1 83 ? 6.723 -1.478 -10.068 1.00 94.62 83 ALA A O 1
ATOM 685 N N . PHE A 1 84 ? 8.590 -0.623 -10.963 1.00 95.88 84 PHE A N 1
ATOM 686 C CA . PHE A 1 84 ? 9.082 -0.041 -9.714 1.00 95.88 84 PHE A CA 1
ATOM 687 C C . PHE A 1 84 ? 8.118 1.000 -9.119 1.00 95.88 84 PHE A C 1
ATOM 689 O O . PHE A 1 84 ? 7.815 0.963 -7.928 1.00 95.88 84 PHE A O 1
ATOM 696 N N . PHE A 1 85 ? 7.586 1.924 -9.924 1.00 96.62 85 PHE A N 1
ATOM 697 C CA . PHE A 1 85 ? 6.607 2.891 -9.411 1.00 96.62 85 PHE A CA 1
ATOM 698 C C . PHE A 1 85 ? 5.257 2.240 -9.084 1.00 96.62 85 PHE A C 1
ATOM 700 O O . PHE A 1 85 ? 4.584 2.656 -8.137 1.00 96.62 85 PHE A O 1
ATOM 707 N N . MET A 1 86 ? 4.888 1.174 -9.797 1.00 96.19 86 MET A N 1
ATOM 708 C CA . MET A 1 86 ? 3.731 0.347 -9.453 1.00 96.19 86 MET A CA 1
ATOM 709 C C . MET A 1 86 ? 3.922 -0.405 -8.126 1.00 96.19 86 MET A C 1
ATOM 711 O O . MET A 1 86 ? 2.954 -0.532 -7.374 1.00 96.19 86 MET A O 1
ATOM 715 N N . ASP A 1 87 ? 5.142 -0.826 -7.778 1.00 96.56 87 ASP A N 1
ATOM 716 C CA . ASP A 1 87 ? 5.459 -1.386 -6.456 1.00 96.56 87 ASP A CA 1
ATOM 717 C C . ASP A 1 87 ? 5.237 -0.355 -5.353 1.00 96.56 87 ASP A C 1
ATOM 719 O O . ASP A 1 87 ? 4.514 -0.620 -4.392 1.00 96.56 87 ASP A O 1
ATOM 723 N N . LEU A 1 88 ? 5.799 0.847 -5.509 1.00 97.38 88 LEU A N 1
ATOM 724 C CA . LEU A 1 88 ? 5.650 1.935 -4.536 1.00 97.38 88 LEU A CA 1
ATOM 725 C C . LEU A 1 88 ? 4.184 2.347 -4.352 1.00 97.38 88 LEU A C 1
ATOM 727 O O . LEU A 1 88 ? 3.718 2.562 -3.225 1.00 97.38 88 LEU A O 1
ATOM 731 N N . TYR A 1 89 ? 3.433 2.406 -5.453 1.00 97.00 89 TYR A N 1
ATOM 732 C CA . TYR A 1 89 ? 1.987 2.588 -5.424 1.00 97.00 89 TYR A CA 1
ATOM 733 C C . TYR A 1 89 ? 1.304 1.470 -4.626 1.00 97.00 89 TYR A C 1
ATOM 735 O O . TYR A 1 89 ? 0.540 1.749 -3.700 1.00 97.00 89 TYR A O 1
ATOM 743 N N . THR A 1 90 ? 1.618 0.209 -4.927 1.00 95.81 90 THR A N 1
ATOM 744 C CA . THR A 1 90 ? 0.993 -0.957 -4.286 1.00 95.81 90 THR A CA 1
ATOM 745 C C . THR A 1 90 ? 1.293 -1.009 -2.789 1.00 95.81 90 THR A C 1
ATOM 747 O O . THR A 1 90 ? 0.379 -1.232 -1.996 1.00 95.81 90 THR A O 1
ATOM 750 N N . VAL A 1 91 ? 2.532 -0.724 -2.376 1.00 97.25 91 VAL A N 1
ATOM 751 C CA . VAL A 1 91 ? 2.918 -0.594 -0.960 1.00 97.25 91 VAL A CA 1
ATOM 752 C C . VAL A 1 91 ? 2.101 0.498 -0.273 1.00 97.25 91 VAL A C 1
ATOM 754 O O . VAL A 1 91 ? 1.583 0.283 0.821 1.00 97.25 91 VAL A O 1
ATOM 757 N N . SER A 1 92 ? 1.910 1.645 -0.927 1.00 97.06 92 SER A N 1
ATOM 758 C CA . SER A 1 92 ? 1.114 2.741 -0.365 1.00 97.06 92 SER A CA 1
ATOM 759 C C . SER A 1 92 ? -0.356 2.343 -0.174 1.00 97.06 92 SER A C 1
ATOM 761 O O . SER A 1 92 ? -0.943 2.635 0.867 1.00 97.06 92 SER A O 1
ATOM 763 N N . ILE A 1 93 ? -0.946 1.619 -1.134 1.00 95.88 93 ILE A N 1
ATOM 764 C CA . ILE A 1 93 ? -2.311 1.079 -1.012 1.00 95.88 93 ILE A CA 1
ATOM 765 C C . ILE A 1 93 ? -2.408 0.047 0.117 1.00 95.88 93 ILE A C 1
ATOM 767 O O . ILE A 1 93 ? -3.361 0.075 0.896 1.00 95.88 93 ILE A O 1
ATOM 771 N N . ILE A 1 94 ? -1.415 -0.833 0.254 1.00 95.69 94 ILE A N 1
ATOM 772 C CA . ILE A 1 94 ? -1.341 -1.795 1.359 1.00 95.69 94 ILE A CA 1
ATOM 773 C C . ILE A 1 94 ? -1.327 -1.072 2.712 1.00 95.69 94 ILE A C 1
ATOM 775 O O . ILE A 1 94 ? -2.079 -1.455 3.610 1.00 95.69 94 ILE A O 1
ATOM 779 N N . SER A 1 95 ? -0.519 -0.019 2.855 1.00 96.38 95 SER A N 1
ATOM 780 C CA . SER A 1 95 ? -0.459 0.785 4.080 1.00 96.38 95 SER A CA 1
ATOM 781 C C . SER A 1 95 ? -1.812 1.419 4.407 1.00 96.38 95 SER A C 1
ATOM 783 O O . SER A 1 95 ? -2.271 1.320 5.543 1.00 96.38 95 SER A O 1
ATOM 785 N N . ILE A 1 96 ? -2.501 1.987 3.411 1.00 96.00 96 ILE A N 1
ATOM 786 C CA . ILE A 1 96 ? -3.859 2.535 3.578 1.00 96.00 96 ILE A CA 1
ATOM 787 C C . ILE A 1 96 ? -4.836 1.447 4.042 1.00 96.00 96 ILE A C 1
ATOM 789 O O . ILE A 1 96 ? -5.595 1.666 4.984 1.00 96.00 96 ILE A O 1
ATOM 793 N N . ASN A 1 97 ? -4.796 0.264 3.424 1.00 94.25 97 ASN A N 1
ATOM 794 C CA . ASN A 1 97 ? -5.670 -0.854 3.781 1.00 94.25 97 ASN A CA 1
ATOM 795 C C . ASN A 1 97 ? -5.411 -1.372 5.203 1.00 94.25 97 ASN A C 1
ATOM 797 O O . ASN A 1 97 ? -6.346 -1.788 5.884 1.00 94.25 97 ASN A O 1
ATOM 801 N N . ASN A 1 98 ? -4.157 -1.368 5.660 1.00 94.06 98 ASN A N 1
ATOM 802 C CA . ASN A 1 98 ? -3.825 -1.734 7.035 1.00 94.06 98 ASN A CA 1
ATOM 803 C C . ASN A 1 98 ? -4.401 -0.721 8.028 1.00 94.06 98 ASN A C 1
ATOM 805 O O . ASN A 1 98 ? -5.076 -1.134 8.965 1.00 94.06 98 ASN A O 1
ATOM 809 N N . ILE A 1 99 ? -4.239 0.579 7.760 1.00 93.88 99 ILE A N 1
ATOM 810 C CA . ILE A 1 99 ? -4.814 1.640 8.596 1.00 93.88 99 ILE A CA 1
ATOM 811 C C . ILE A 1 99 ? -6.343 1.537 8.636 1.00 93.88 99 ILE A C 1
ATOM 813 O O . ILE A 1 99 ? -6.938 1.638 9.703 1.00 93.88 99 ILE A O 1
ATOM 817 N N . ASP A 1 100 ? -6.996 1.272 7.501 1.00 92.12 100 ASP A N 1
ATOM 818 C CA . ASP A 1 100 ? -8.449 1.070 7.463 1.00 92.12 100 ASP A CA 1
ATOM 819 C C . ASP A 1 100 ? -8.898 -0.115 8.326 1.00 92.12 100 ASP A C 1
ATOM 821 O O . ASP A 1 100 ? -9.971 -0.074 8.926 1.00 92.12 100 ASP A O 1
ATOM 825 N N . ILE A 1 101 ? -8.084 -1.165 8.415 1.00 91.88 101 ILE A N 1
ATOM 826 C CA . ILE A 1 101 ? -8.368 -2.313 9.278 1.00 91.88 101 ILE A CA 1
ATOM 827 C C . ILE A 1 101 ? -8.203 -1.947 10.748 1.00 91.88 101 ILE A C 1
ATOM 829 O O . ILE A 1 101 ? -9.036 -2.354 11.555 1.00 91.88 101 ILE A O 1
ATOM 833 N N . ASP A 1 102 ? -7.179 -1.175 11.091 1.00 91.38 102 ASP A N 1
ATOM 834 C CA . ASP A 1 102 ? -6.960 -0.725 12.465 1.00 91.38 102 ASP A CA 1
ATOM 835 C C . ASP A 1 102 ? -8.069 0.237 12.918 1.00 91.38 102 ASP A C 1
ATOM 837 O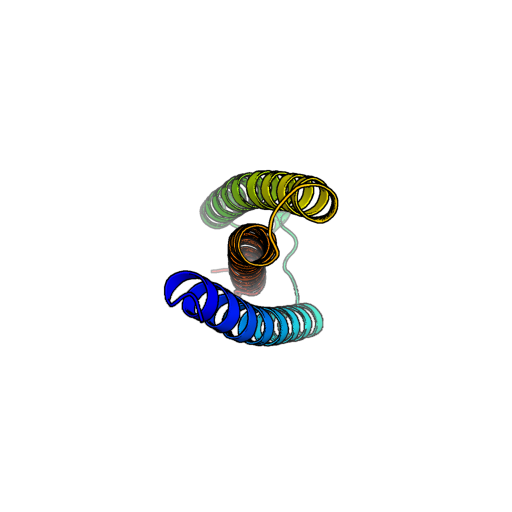 O . ASP A 1 102 ? -8.584 0.098 14.026 1.00 91.38 102 ASP A O 1
ATOM 841 N N . ILE A 1 103 ? -8.548 1.109 12.023 1.00 90.50 103 ILE A N 1
ATOM 842 C CA . ILE A 1 103 ? -9.739 1.940 12.257 1.00 90.50 103 ILE A CA 1
ATOM 843 C C . ILE A 1 103 ? -10.971 1.062 12.506 1.00 90.50 103 ILE A C 1
ATOM 845 O O . ILE A 1 103 ? -11.694 1.286 13.471 1.00 90.50 103 ILE A O 1
ATOM 849 N N . ILE A 1 104 ? -11.228 0.051 11.670 1.00 88.88 104 ILE A N 1
ATOM 850 C CA . ILE A 1 104 ? -12.400 -0.825 11.848 1.00 88.88 104 ILE A CA 1
ATOM 851 C C . ILE A 1 104 ? -12.331 -1.597 13.165 1.00 88.88 104 ILE A C 1
ATOM 853 O O . ILE A 1 104 ? -13.361 -1.778 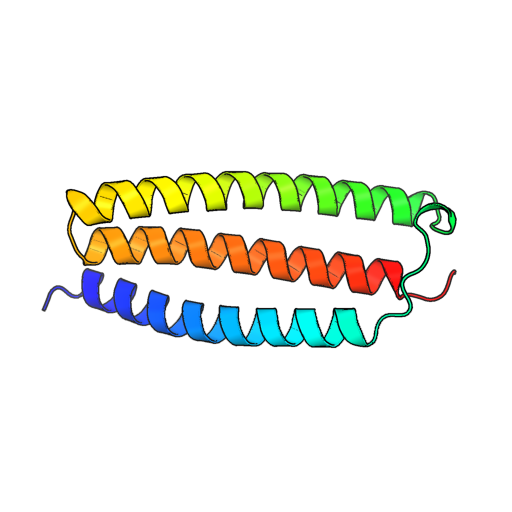13.808 1.00 88.88 104 ILE A O 1
ATOM 857 N N . LYS A 1 105 ? -11.141 -2.053 13.569 1.00 87.62 105 LYS A N 1
ATOM 858 C CA . LYS A 1 105 ? -10.948 -2.726 14.858 1.00 87.62 105 LYS A CA 1
ATOM 859 C C . LYS A 1 105 ? -11.242 -1.784 16.018 1.00 87.62 105 LYS A C 1
ATOM 861 O O . LYS A 1 105 ? -12.065 -2.139 16.849 1.00 87.62 105 LYS A O 1
ATOM 866 N N . LEU A 1 106 ? -10.665 -0.580 16.007 1.00 86.94 106 LEU A N 1
ATOM 867 C CA . LEU A 1 106 ? -10.915 0.443 17.025 1.00 86.94 106 LEU A CA 1
ATOM 868 C C . LEU A 1 106 ? -12.415 0.747 17.161 1.00 86.94 106 LEU A C 1
ATOM 870 O O . LEU A 1 106 ? -12.954 0.783 18.258 1.00 86.94 106 LEU A O 1
ATOM 874 N N . LEU 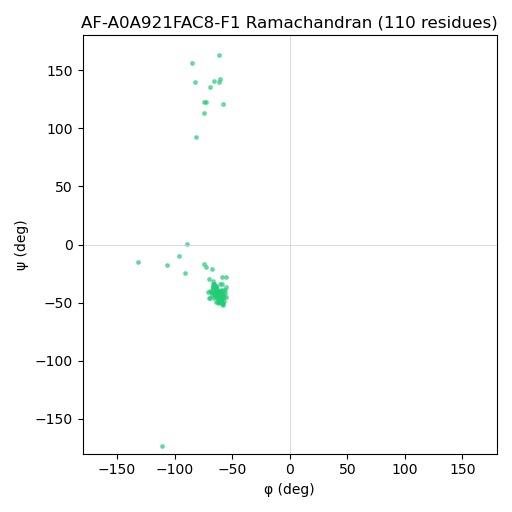A 1 107 ? -13.120 0.908 16.038 1.00 84.62 107 LEU A N 1
ATOM 875 C CA . LEU A 1 107 ? -14.560 1.188 16.037 1.00 84.62 107 LEU A CA 1
ATOM 876 C C . LEU A 1 107 ? -15.432 -0.030 16.393 1.00 84.62 107 LEU A C 1
ATOM 878 O O . LEU A 1 107 ? -16.623 0.133 16.668 1.00 84.62 107 LEU A O 1
ATOM 882 N N . GLY A 1 108 ? -14.875 -1.239 16.318 1.00 81.06 108 GLY A N 1
ATOM 883 C CA . GLY A 1 108 ? -15.551 -2.501 16.616 1.00 81.06 108 GLY A CA 1
ATOM 884 C C . GLY A 1 108 ? -15.315 -3.018 18.037 1.00 81.06 108 GLY A C 1
ATOM 885 O O . GLY A 1 108 ? -15.985 -3.970 18.438 1.00 81.06 108 GLY A O 1
ATOM 886 N N . GLU A 1 109 ? -14.388 -2.424 18.794 1.00 74.50 109 GLU A N 1
ATOM 887 C CA . GLU A 1 109 ? -14.152 -2.768 20.196 1.00 74.50 109 GLU A CA 1
ATOM 888 C C . GLU A 1 109 ? -15.339 -2.316 21.074 1.00 74.50 109 GLU A C 1
ATOM 890 O O . GLU A 1 109 ? -15.872 -1.210 20.888 1.00 74.50 109 GLU A O 1
ATOM 895 N N . PRO A 1 110 ? -15.813 -3.168 22.008 1.00 61.38 110 PRO A N 1
ATOM 896 C CA . PRO A 1 110 ? -16.852 -2.780 22.956 1.00 61.38 110 PRO A CA 1
ATOM 897 C C . PRO A 1 110 ? -16.359 -1.605 23.807 1.00 61.38 110 PRO A C 1
ATOM 899 O O . PRO A 1 110 ? -15.182 -1.545 24.147 1.00 61.38 110 PRO A O 1
ATOM 902 N N . ALA A 1 111 ? -17.256 -0.668 24.130 1.00 60.53 111 ALA A N 1
ATOM 903 C CA . ALA A 1 111 ? -16.909 0.485 24.957 1.00 60.53 111 ALA A CA 1
ATOM 904 C C . ALA A 1 111 ? -16.353 0.005 26.309 1.00 60.53 111 ALA A C 1
ATOM 906 O O . ALA A 1 111 ? -17.031 -0.753 27.006 1.00 60.53 111 ALA A O 1
ATOM 907 N N . SER A 1 112 ? -15.118 0.407 26.617 1.00 58.44 112 SER A N 1
ATOM 908 C CA . SER A 1 112 ? -14.446 0.173 27.901 1.00 58.44 112 SER A CA 1
ATOM 909 C C . SER A 1 112 ? -14.981 1.091 28.988 1.00 58.44 112 SER A C 1
ATOM 911 O O . SER A 1 112 ? -15.110 2.299 28.675 1.00 58.44 112 SER A O 1
#

Foldseek 3Di:
DPPLLVVLVVLLVVLVVVLVVLVVVLVVLVVPAPFADLVLDDPVLVVVLVVLVVVLVVLVVQLVVLVVVLVVCVVPHDPSVNSNSSSSNSVSSSSNSVSSVVNSVSRRDDDD

Radius of gyration: 17.56 Å; Cα contacts (8 Å, |Δi|>4): 92; chains: 1; bounding box: 40×23×50 Å

Solvent-accessible surface area (backbone atoms only — not comparable to full-atom values): 5986 Å² total; per-residue (Å²): 131,63,67,70,45,53,52,37,52,52,48,36,54,53,50,51,54,52,40,53,54,50,50,53,52,44,54,57,46,64,76,67,51,70,68,54,59,78,87,77,49,51,75,66,56,48,51,51,52,52,51,48,52,54,52,38,50,55,33,53,52,50,24,52,52,28,45,52,49,25,58,54,26,68,79,75,56,50,73,52,58,26,38,44,30,47,35,55,22,49,52,25,51,41,52,38,51,50,46,54,44,54,52,50,49,64,36,48,52,76,88,127

Mean predicted aligned error: 5.46 Å

pLDDT: mean 89.05, std 9.6, range [55.66, 97.94]

Organism: NCBI:txid89059

Nearest PDB structures (foldseek):
  8dt0-assembly1_A  TM=5.394E-01  e=3.989E+00  synthetic construct